Protein AF-A0A2V5UVE2-F1 (afdb_monomer_lite)

Sequence (147 aa):
MFATNISESGVLSENDFKKVETIKPLFQNLMADLVQTSKRSDISSGDADCIGSTIRELLQISEELSSYEYLITIEKEITDFGDNSPVKGVVKFAIEKSNTILAEERKRLTQLSERCSRFPLALGKTQQALQFIDTTTNLLNSIQVRL

pLDDT: mean 87.07, std 15.39, range [34.12, 98.06]

Structure (mmCIF, N/CA/C/O backbone):
data_AF-A0A2V5UVE2-F1
#
_entry.id   AF-A0A2V5UVE2-F1
#
loop_
_atom_site.group_PDB
_atom_site.id
_atom_site.type_symbol
_atom_site.label_atom_id
_atom_site.label_alt_id
_atom_site.label_comp_id
_atom_site.label_asym_id
_atom_site.label_entity_id
_atom_site.label_seq_id
_atom_site.pdbx_PDB_ins_code
_atom_site.Cartn_x
_atom_site.Cartn_y
_atom_site.Cartn_z
_atom_site.occupancy
_atom_site.B_iso_or_equiv
_atom_site.auth_seq_id
_atom_site.auth_comp_id
_atom_site.auth_asym_id
_atom_site.auth_atom_id
_atom_site.pdbx_PDB_model_num
ATOM 1 N N . MET A 1 1 ? -44.262 -1.397 26.752 1.00 34.12 1 MET A N 1
ATOM 2 C CA . MET A 1 1 ? -43.618 -2.368 25.845 1.00 34.12 1 MET A CA 1
ATOM 3 C C . MET A 1 1 ? -42.269 -1.767 25.489 1.00 34.12 1 MET A C 1
ATOM 5 O O . MET A 1 1 ? -42.239 -0.765 24.790 1.00 34.12 1 MET A O 1
ATOM 9 N N . PHE A 1 2 ? -41.192 -2.234 26.122 1.00 36.16 2 PHE A N 1
ATOM 10 C CA . PHE A 1 2 ? -39.851 -1.690 25.905 1.00 36.16 2 PHE A CA 1
ATOM 11 C C . PHE A 1 2 ? -39.325 -2.243 24.581 1.00 36.16 2 PHE A C 1
ATOM 13 O O . PHE A 1 2 ? -39.079 -3.441 24.479 1.00 36.16 2 PHE A O 1
ATOM 20 N N . ALA A 1 3 ? -39.212 -1.393 23.561 1.00 37.50 3 ALA A N 1
ATOM 21 C CA . ALA A 1 3 ? -38.438 -1.721 22.376 1.00 37.50 3 ALA A CA 1
ATOM 22 C C . ALA A 1 3 ? -36.964 -1.569 22.760 1.00 37.50 3 ALA A C 1
ATOM 24 O O . ALA A 1 3 ? -36.465 -0.459 22.940 1.00 37.50 3 ALA A O 1
ATOM 25 N N . THR A 1 4 ? -36.299 -2.697 22.975 1.00 38.62 4 THR A N 1
ATOM 26 C CA . THR A 1 4 ? -34.845 -2.783 23.047 1.00 38.62 4 THR A CA 1
ATOM 27 C C . THR A 1 4 ? -34.288 -2.307 21.711 1.00 38.62 4 THR A C 1
ATOM 29 O O . THR A 1 4 ? -34.278 -3.060 20.738 1.00 38.62 4 THR A O 1
ATOM 32 N N . ASN A 1 5 ? -33.854 -1.047 21.658 1.00 34.47 5 ASN A N 1
ATOM 33 C CA . ASN A 1 5 ? -32.863 -0.619 20.682 1.00 34.47 5 ASN A CA 1
ATOM 34 C C . ASN A 1 5 ? -31.620 -1.460 20.967 1.00 34.47 5 ASN A C 1
ATOM 36 O O . ASN A 1 5 ? -30.868 -1.162 21.891 1.00 34.47 5 ASN A O 1
ATOM 40 N N . ILE A 1 6 ? -31.461 -2.559 20.232 1.00 39.91 6 ILE A N 1
ATOM 41 C CA . ILE A 1 6 ? -30.189 -3.260 20.142 1.00 39.91 6 ILE A CA 1
ATOM 42 C C . ILE A 1 6 ? -29.283 -2.286 19.396 1.00 39.91 6 ILE A C 1
ATOM 44 O O . ILE A 1 6 ? -29.297 -2.196 18.173 1.00 39.91 6 ILE A O 1
ATOM 48 N N . SER A 1 7 ? -28.586 -1.451 20.155 1.00 39.78 7 SER A N 1
ATOM 49 C CA . SER A 1 7 ? -27.420 -0.740 19.673 1.00 39.78 7 SER A CA 1
ATOM 50 C C . SER A 1 7 ? -26.354 -1.799 19.423 1.00 39.78 7 SER A C 1
ATOM 52 O O . SER A 1 7 ? -25.648 -2.187 20.352 1.00 39.78 7 SER A O 1
ATOM 54 N N . GLU A 1 8 ? -26.269 -2.297 18.188 1.00 47.22 8 GLU A N 1
ATOM 55 C CA . GLU A 1 8 ? -25.049 -2.920 17.664 1.00 47.22 8 GLU A CA 1
ATOM 56 C C . GLU A 1 8 ? -23.961 -1.836 17.648 1.00 47.22 8 GLU A C 1
ATOM 58 O O . GLU A 1 8 ? -23.693 -1.190 16.637 1.00 47.22 8 GLU A O 1
ATOM 63 N N . SER A 1 9 ? -23.406 -1.548 18.825 1.00 56.69 9 SER A N 1
ATOM 64 C CA . SER A 1 9 ? -22.304 -0.608 19.013 1.00 56.69 9 SER A CA 1
ATOM 65 C C . SER A 1 9 ? -21.008 -1.365 18.760 1.00 56.69 9 SER A C 1
ATOM 67 O O . SER A 1 9 ? -20.274 -1.717 19.682 1.00 56.69 9 SER A O 1
ATOM 69 N N . GLY A 1 10 ? -20.779 -1.705 17.493 1.00 63.25 10 GLY A N 1
ATOM 70 C CA . GLY A 1 10 ? -19.475 -2.183 17.067 1.00 63.25 10 GLY A CA 1
ATOM 71 C C . GLY A 1 10 ? -18.425 -1.072 17.195 1.00 63.25 10 GLY A C 1
ATOM 72 O O . GLY A 1 10 ? -18.719 0.106 16.983 1.00 63.25 10 GLY A O 1
ATOM 73 N N . VAL A 1 11 ? -17.192 -1.441 17.533 1.00 76.00 11 VAL A N 1
ATOM 74 C CA . VAL A 1 11 ? -15.988 -0.603 17.507 1.00 76.00 11 VAL A CA 1
ATOM 75 C C . VAL A 1 11 ? -15.819 0.053 16.135 1.00 76.00 11 VAL A C 1
ATOM 77 O O . VAL A 1 11 ? -15.464 1.231 16.054 1.00 76.00 11 VAL A O 1
ATOM 80 N N . LEU A 1 12 ? -16.078 -0.691 15.060 1.00 81.25 12 LEU A N 1
ATOM 81 C CA . LEU A 1 12 ? -16.066 -0.210 13.686 1.00 81.25 12 LEU A CA 1
ATOM 82 C C . LEU A 1 12 ? -17.477 -0.154 13.100 1.00 81.25 12 LEU A C 1
ATOM 84 O O . LEU A 1 12 ? -18.285 -1.068 13.248 1.00 81.25 12 LEU A O 1
ATOM 88 N N . SER A 1 13 ? -17.761 0.913 12.349 1.00 84.31 13 SER A N 1
ATOM 89 C CA . SER A 1 13 ? -18.999 0.985 11.568 1.00 84.31 13 SER A CA 1
ATOM 90 C C . SER A 1 13 ? -18.929 0.082 10.331 1.00 84.31 13 SER A C 1
ATOM 92 O O . SER A 1 13 ? -17.851 -0.201 9.808 1.00 84.31 13 SER A O 1
ATOM 94 N N . GLU A 1 14 ? -20.079 -0.291 9.760 1.00 84.81 14 GLU A N 1
ATOM 95 C CA . GLU A 1 14 ? -20.133 -1.032 8.485 1.00 84.81 14 GLU A CA 1
ATOM 96 C C . GLU A 1 14 ? -19.348 -0.322 7.362 1.00 84.81 14 GLU A C 1
ATOM 98 O O . GLU A 1 14 ? -18.704 -0.952 6.522 1.00 84.81 14 GLU A O 1
ATOM 103 N N . ASN A 1 15 ? -19.353 1.014 7.368 1.00 86.94 15 ASN A N 1
ATOM 104 C CA . ASN A 1 15 ? -18.584 1.823 6.428 1.00 86.94 15 ASN A CA 1
ATOM 105 C C . ASN A 1 15 ? -17.063 1.696 6.637 1.00 86.94 15 ASN A C 1
ATOM 107 O O . ASN A 1 15 ? -16.306 1.779 5.673 1.00 86.94 15 ASN A O 1
ATOM 111 N N . ASP A 1 16 ? -16.605 1.486 7.871 1.00 87.75 16 ASP A N 1
ATOM 112 C CA . ASP A 1 16 ? -15.182 1.292 8.178 1.00 87.75 16 ASP A CA 1
ATOM 113 C C . ASP A 1 16 ? -14.687 -0.046 7.682 1.00 87.75 16 ASP A C 1
ATOM 115 O O . ASP A 1 16 ? -13.643 -0.113 7.036 1.00 87.75 16 ASP A O 1
ATOM 119 N N . PHE A 1 17 ? -15.492 -1.085 7.872 1.00 86.19 17 PHE A N 1
ATOM 120 C CA . PHE A 1 17 ? -15.208 -2.377 7.280 1.00 86.19 17 PHE A CA 1
ATOM 121 C C . PHE A 1 17 ? -15.144 -2.306 5.758 1.00 86.19 17 PHE A C 1
ATOM 123 O O . PHE A 1 17 ? -14.168 -2.774 5.184 1.00 86.19 17 PHE A O 1
ATOM 130 N N . LYS A 1 18 ? -16.110 -1.647 5.104 1.00 88.12 18 LYS A N 1
ATOM 131 C CA . LYS A 1 18 ? -16.089 -1.470 3.642 1.00 88.12 18 LYS A CA 1
ATOM 132 C C . LYS A 1 18 ? -14.812 -0.773 3.173 1.00 88.12 18 LYS A C 1
ATOM 134 O O . LYS A 1 18 ? -14.214 -1.193 2.188 1.00 88.12 18 LYS A O 1
ATOM 139 N N . LYS A 1 19 ? -14.365 0.269 3.883 1.00 88.75 19 LYS A N 1
ATOM 140 C CA . LYS A 1 19 ? -13.096 0.953 3.589 1.00 88.75 19 LYS A CA 1
ATOM 141 C C . LYS A 1 19 ? -11.902 0.003 3.678 1.00 88.75 19 LYS A C 1
ATOM 143 O O . LYS A 1 19 ? -11.104 -0.024 2.746 1.00 88.75 19 LYS A O 1
ATOM 148 N N . VAL A 1 20 ? -11.790 -0.774 4.756 1.00 88.81 20 VAL A N 1
ATOM 149 C CA . VAL A 1 20 ? -10.684 -1.731 4.948 1.00 88.81 20 VAL A CA 1
ATOM 150 C C . VAL A 1 20 ? -10.715 -2.817 3.872 1.00 88.81 20 VAL A C 1
ATOM 152 O O . VAL A 1 20 ? -9.701 -3.067 3.229 1.00 88.81 20 VAL A O 1
ATOM 155 N N . GLU A 1 21 ? -11.893 -3.365 3.574 1.00 89.38 21 GLU A N 1
ATOM 156 C CA . GLU A 1 21 ? -12.091 -4.390 2.540 1.00 89.38 21 GLU A CA 1
ATOM 157 C C . GLU A 1 21 ? -11.710 -3.916 1.131 1.00 89.38 21 GLU A C 1
ATOM 159 O O . GLU A 1 21 ? -11.365 -4.737 0.281 1.00 89.38 21 GLU A O 1
ATOM 164 N N . THR A 1 22 ? -11.725 -2.604 0.860 1.00 90.06 22 THR A N 1
ATOM 165 C CA . THR A 1 22 ? -11.264 -2.072 -0.435 1.00 90.06 22 THR A CA 1
ATOM 166 C C . THR A 1 22 ? -9.744 -2.080 -0.605 1.00 90.06 22 THR A C 1
ATOM 168 O O . THR A 1 22 ? -9.269 -2.060 -1.742 1.00 90.06 22 THR A O 1
ATOM 171 N N . ILE A 1 23 ? -8.965 -2.149 0.482 1.00 91.69 23 ILE A N 1
ATOM 172 C CA . ILE A 1 23 ? -7.497 -2.052 0.434 1.00 91.69 23 ILE A CA 1
ATOM 173 C C . ILE A 1 23 ? -6.905 -3.231 -0.343 1.00 91.69 23 ILE A C 1
ATOM 175 O O . ILE A 1 23 ? -6.077 -3.041 -1.237 1.00 91.69 23 ILE A O 1
ATOM 179 N N . LYS A 1 24 ? -7.355 -4.453 -0.049 1.00 91.19 24 LYS A N 1
ATOM 180 C CA . LYS A 1 24 ? -6.826 -5.674 -0.662 1.00 91.19 24 LYS A CA 1
ATOM 181 C C . LYS A 1 24 ? -7.033 -5.728 -2.187 1.00 91.19 24 LYS A C 1
ATOM 183 O O . LYS A 1 24 ? -6.044 -5.944 -2.891 1.00 91.19 24 LYS A O 1
ATOM 188 N N . PRO A 1 25 ? -8.236 -5.475 -2.742 1.00 93.50 25 PRO A N 1
ATOM 189 C CA . PRO A 1 25 ? -8.424 -5.341 -4.187 1.00 93.50 25 PRO A CA 1
ATOM 190 C C . PRO A 1 25 ? -7.544 -4.257 -4.824 1.00 93.50 25 PRO A C 1
ATOM 192 O O . PRO A 1 25 ? -6.991 -4.475 -5.902 1.00 93.50 25 PRO A O 1
ATOM 195 N N . LEU A 1 26 ? -7.377 -3.098 -4.172 1.00 93.06 26 LEU A N 1
ATOM 196 C CA . LEU A 1 26 ? -6.512 -2.023 -4.677 1.00 93.06 26 LEU A CA 1
ATOM 197 C C . LEU A 1 26 ? -5.049 -2.474 -4.769 1.00 93.06 26 LEU A C 1
ATOM 199 O O . LEU A 1 26 ? -4.405 -2.253 -5.796 1.00 93.06 26 LEU A O 1
ATOM 203 N N . PHE A 1 27 ? -4.551 -3.158 -3.737 1.00 94.69 27 PHE A N 1
ATOM 204 C CA . PHE A 1 27 ? -3.204 -3.721 -3.728 1.00 94.69 27 PHE A CA 1
ATOM 205 C C . PHE A 1 27 ? -3.019 -4.773 -4.827 1.00 94.69 27 PHE A C 1
ATOM 207 O O . PHE A 1 27 ? -2.044 -4.729 -5.574 1.00 94.69 27 PHE A O 1
ATOM 214 N N . GLN A 1 28 ? -3.973 -5.695 -4.975 1.00 95.00 28 GLN A N 1
ATOM 215 C CA . GLN A 1 28 ? -3.924 -6.739 -6.001 1.00 95.00 28 GLN A CA 1
ATOM 216 C C . GLN A 1 28 ? -3.888 -6.154 -7.416 1.00 95.00 28 GLN A C 1
ATOM 218 O O . GLN A 1 28 ? -3.085 -6.597 -8.237 1.00 95.00 28 GLN A O 1
ATOM 223 N N . ASN A 1 29 ? -4.708 -5.136 -7.687 1.00 96.56 29 ASN A N 1
ATOM 224 C CA . ASN A 1 29 ? -4.728 -4.451 -8.978 1.00 96.56 29 ASN A CA 1
ATOM 225 C C . ASN A 1 29 ? -3.398 -3.744 -9.268 1.00 96.56 29 ASN A C 1
ATOM 227 O O . ASN A 1 29 ? -2.869 -3.879 -10.371 1.00 96.56 29 ASN A O 1
ATOM 231 N N . LEU A 1 30 ? -2.828 -3.047 -8.277 1.00 97.31 30 LEU A N 1
ATOM 232 C CA . LEU A 1 30 ? -1.507 -2.428 -8.394 1.00 97.31 30 LEU A CA 1
ATOM 233 C C . LEU A 1 30 ? -0.428 -3.478 -8.692 1.00 97.31 30 LEU A C 1
ATOM 235 O O . LEU A 1 30 ? 0.335 -3.331 -9.642 1.00 97.31 30 LEU A O 1
ATOM 239 N N . MET A 1 31 ? -0.375 -4.560 -7.913 1.00 97.75 31 MET A N 1
ATOM 240 C CA . MET A 1 31 ? 0.624 -5.615 -8.092 1.00 97.75 31 MET A CA 1
ATOM 241 C C . MET A 1 31 ? 0.503 -6.302 -9.454 1.00 97.75 31 MET A C 1
ATOM 243 O O . MET A 1 31 ? 1.520 -6.557 -10.100 1.00 97.75 31 MET A O 1
ATOM 247 N N . ALA A 1 32 ? -0.721 -6.568 -9.916 1.00 97.75 32 ALA A N 1
ATOM 248 C CA . ALA A 1 32 ? -0.965 -7.144 -11.234 1.00 97.75 32 ALA A CA 1
ATOM 249 C C . ALA A 1 32 ? -0.447 -6.231 -12.353 1.00 97.75 32 ALA A C 1
ATOM 251 O O . ALA A 1 32 ? 0.278 -6.692 -13.235 1.00 97.75 32 ALA A O 1
ATOM 252 N N . ASP A 1 33 ? -0.754 -4.936 -12.285 1.00 97.94 33 ASP A N 1
ATOM 253 C CA . ASP A 1 33 ? -0.303 -3.941 -13.256 1.00 97.94 33 ASP A CA 1
ATOM 254 C C . ASP A 1 33 ? 1.229 -3.760 -13.247 1.00 97.94 33 ASP A C 1
ATOM 256 O O . ASP A 1 33 ? 1.855 -3.732 -14.312 1.00 97.94 33 ASP A O 1
ATOM 260 N N . LEU A 1 34 ? 1.866 -3.731 -12.072 1.00 97.94 34 LEU A N 1
ATOM 261 C CA . LEU A 1 34 ? 3.327 -3.678 -11.948 1.00 97.94 34 LEU A CA 1
ATOM 262 C C . LEU A 1 34 ? 3.994 -4.912 -12.568 1.00 97.94 34 LEU A C 1
ATOM 264 O O . LEU A 1 34 ? 4.924 -4.781 -13.366 1.00 97.94 34 LEU A O 1
ATOM 268 N N . VAL A 1 35 ? 3.506 -6.112 -12.237 1.00 97.69 35 VAL A N 1
ATOM 269 C CA . VAL A 1 35 ? 4.031 -7.384 -12.760 1.00 97.69 35 VAL A CA 1
ATOM 270 C C . VAL A 1 35 ? 3.801 -7.506 -14.263 1.00 97.69 35 VAL A C 1
ATOM 272 O O . VAL A 1 35 ? 4.665 -8.005 -14.983 1.00 97.69 35 VAL A O 1
ATOM 275 N N . GLN A 1 36 ? 2.646 -7.071 -14.761 1.00 97.69 36 GLN A N 1
ATOM 276 C CA . GLN A 1 36 ? 2.375 -7.057 -16.193 1.00 97.69 36 GLN A CA 1
ATOM 277 C C . GLN A 1 36 ? 3.313 -6.083 -16.908 1.00 97.69 36 GLN A C 1
ATOM 279 O O . GLN A 1 36 ? 3.864 -6.419 -17.955 1.00 97.69 36 GLN A O 1
ATOM 284 N N . THR A 1 37 ? 3.533 -4.902 -16.330 1.00 97.00 37 THR A N 1
ATOM 285 C CA . THR A 1 37 ? 4.405 -3.883 -16.915 1.00 97.00 37 THR A CA 1
ATOM 286 C C . THR A 1 37 ? 5.861 -4.341 -16.944 1.00 97.00 37 THR A C 1
ATOM 288 O O . THR A 1 37 ? 6.506 -4.171 -17.971 1.00 97.00 37 THR A O 1
ATOM 291 N N . SER A 1 38 ? 6.376 -4.976 -15.886 1.00 96.12 38 SER A N 1
ATOM 292 C CA . SER A 1 38 ? 7.771 -5.448 -15.848 1.00 96.12 38 SER A CA 1
ATOM 293 C C . SER A 1 38 ? 8.079 -6.564 -16.851 1.00 96.12 38 SER A C 1
ATOM 295 O O . SER A 1 38 ? 9.232 -6.747 -17.229 1.00 96.12 38 SER A O 1
ATOM 297 N N . LYS A 1 39 ? 7.057 -7.300 -17.301 1.00 95.38 39 LYS A N 1
ATOM 298 C CA . LYS A 1 39 ? 7.178 -8.388 -18.287 1.00 95.38 39 LYS A CA 1
ATOM 299 C C . LYS A 1 39 ? 7.078 -7.923 -19.738 1.00 95.38 39 LYS A C 1
ATOM 301 O O . LYS A 1 39 ? 7.200 -8.743 -20.648 1.00 95.38 39 LYS A O 1
ATOM 306 N N . ARG A 1 40 ? 6.806 -6.641 -19.974 1.00 96.69 40 ARG A N 1
ATOM 307 C CA . ARG A 1 40 ? 6.713 -6.084 -21.321 1.00 96.69 40 ARG A CA 1
ATOM 308 C C . ARG A 1 40 ? 8.064 -6.161 -22.029 1.00 96.69 40 ARG A C 1
ATOM 310 O O . ARG A 1 40 ? 9.088 -5.806 -21.463 1.00 96.69 40 ARG A O 1
ATOM 317 N N . SER A 1 41 ? 8.068 -6.591 -23.287 1.00 94.25 41 SER A N 1
ATOM 318 C CA . SER A 1 41 ? 9.294 -6.665 -24.093 1.00 94.25 41 SER A CA 1
ATOM 319 C C . SER A 1 41 ? 9.692 -5.327 -24.723 1.00 94.25 41 SER A C 1
ATOM 321 O O . SER A 1 41 ? 10.776 -5.221 -25.285 1.00 94.25 41 SER A O 1
ATOM 323 N N . ASP A 1 42 ? 8.811 -4.324 -24.680 1.00 95.69 42 ASP A N 1
ATOM 324 C CA . ASP A 1 42 ? 8.999 -3.008 -25.298 1.00 95.69 42 ASP A CA 1
ATOM 325 C C . ASP A 1 42 ? 9.505 -1.931 -24.323 1.00 95.69 42 ASP A C 1
ATOM 327 O O . ASP A 1 42 ? 9.586 -0.760 -24.691 1.00 95.69 42 ASP A O 1
ATOM 331 N N . ILE A 1 43 ? 9.852 -2.306 -23.087 1.00 96.12 43 ILE A N 1
ATOM 332 C CA . ILE A 1 43 ? 10.370 -1.381 -22.069 1.00 96.12 43 ILE A CA 1
ATOM 333 C C . ILE A 1 43 ? 11.889 -1.496 -21.941 1.00 96.12 43 ILE A C 1
ATOM 335 O O . ILE A 1 43 ? 12.484 -2.523 -22.270 1.00 96.12 43 ILE A O 1
ATOM 339 N N . SER A 1 44 ? 12.533 -0.438 -21.448 1.00 96.50 44 SER A N 1
ATOM 340 C CA . SER A 1 44 ? 13.974 -0.478 -21.199 1.00 96.50 44 SER A CA 1
ATOM 341 C C . SER A 1 44 ? 14.308 -1.435 -20.048 1.00 96.50 44 SER A C 1
ATOM 343 O O . SER A 1 44 ? 13.505 -1.630 -19.132 1.00 96.50 44 SER A O 1
ATOM 345 N N . SER A 1 45 ? 15.520 -1.996 -20.046 1.00 94.50 45 SER A N 1
ATOM 346 C CA . SER A 1 45 ? 15.991 -2.814 -18.919 1.00 94.50 45 SER A CA 1
ATOM 347 C C . SER A 1 45 ? 16.000 -2.027 -17.605 1.00 94.50 45 SER A C 1
ATOM 349 O O . SER A 1 45 ? 15.634 -2.561 -16.566 1.00 94.50 45 SER A O 1
ATOM 351 N N . GLY A 1 46 ? 16.332 -0.733 -17.656 1.00 95.81 46 GLY A N 1
ATOM 352 C CA . GLY A 1 46 ? 16.294 0.141 -16.486 1.00 95.81 46 GLY A CA 1
ATOM 353 C C . GLY A 1 46 ? 14.883 0.366 -15.937 1.00 95.81 46 GLY A C 1
ATOM 354 O O . GLY A 1 46 ? 14.703 0.369 -14.720 1.00 95.81 46 GLY A O 1
ATOM 355 N N . ASP A 1 47 ? 13.875 0.487 -16.810 1.00 97.06 47 ASP A N 1
ATOM 356 C CA . ASP A 1 47 ? 12.473 0.516 -16.380 1.00 97.06 47 ASP A CA 1
ATOM 357 C C . ASP A 1 47 ? 12.083 -0.810 -15.717 1.00 97.06 47 ASP A C 1
ATOM 359 O O . ASP A 1 47 ? 11.501 -0.809 -14.632 1.00 97.06 47 AS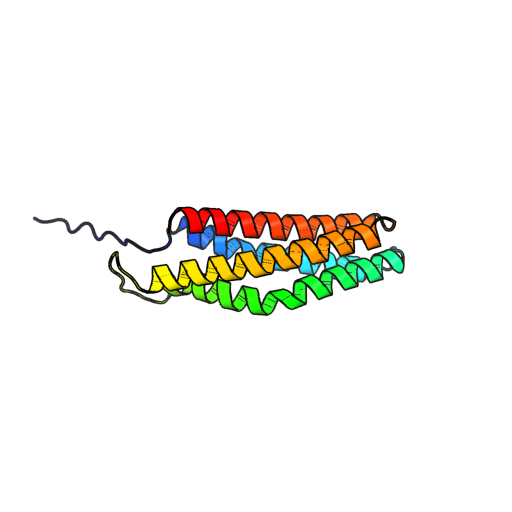P A O 1
ATOM 363 N N . ALA A 1 48 ? 12.444 -1.940 -16.331 1.00 97.00 48 ALA A N 1
ATOM 364 C CA . ALA A 1 48 ? 12.140 -3.266 -15.800 1.00 97.00 48 ALA A CA 1
ATOM 365 C C . ALA A 1 48 ? 12.760 -3.488 -14.407 1.00 97.00 48 ALA A C 1
ATOM 367 O O . ALA A 1 48 ? 12.064 -3.930 -13.490 1.00 97.00 48 ALA A O 1
ATOM 368 N N . ASP A 1 49 ? 14.026 -3.110 -14.215 1.00 96.69 49 ASP A N 1
ATOM 369 C CA . ASP A 1 49 ? 14.747 -3.245 -12.943 1.00 96.69 49 ASP A CA 1
ATOM 370 C C . ASP A 1 49 ? 14.144 -2.368 -11.833 1.00 96.69 49 ASP A C 1
ATOM 372 O O . ASP A 1 49 ? 13.992 -2.793 -10.678 1.00 96.69 49 ASP A O 1
ATOM 376 N N . CYS A 1 50 ? 13.767 -1.134 -12.171 1.00 97.44 50 CYS A N 1
ATOM 377 C CA . CYS A 1 50 ? 13.135 -0.206 -11.237 1.00 97.44 50 CYS A CA 1
ATOM 378 C C . CYS A 1 50 ? 11.718 -0.648 -10.841 1.00 97.44 50 CYS A C 1
ATOM 380 O O . CYS A 1 50 ? 11.364 -0.614 -9.657 1.00 97.44 50 CYS A O 1
ATOM 382 N N . ILE A 1 51 ? 10.920 -1.132 -11.797 1.00 98.06 51 ILE A N 1
ATOM 383 C CA . ILE A 1 51 ? 9.598 -1.708 -11.515 1.00 98.06 51 ILE A CA 1
ATOM 384 C C . ILE A 1 51 ? 9.752 -2.979 -10.672 1.00 98.06 51 ILE A C 1
ATOM 386 O O . ILE A 1 51 ? 9.052 -3.139 -9.676 1.00 98.06 51 ILE A O 1
ATOM 390 N N . GLY A 1 52 ? 10.713 -3.847 -10.998 1.00 97.69 52 GLY A N 1
ATOM 391 C CA . GLY A 1 52 ? 11.031 -5.038 -10.207 1.00 97.69 52 GLY A CA 1
ATOM 392 C C . GLY A 1 52 ? 11.449 -4.708 -8.772 1.00 97.69 52 GLY A C 1
ATOM 393 O O . GLY A 1 52 ? 11.108 -5.428 -7.836 1.00 97.69 52 GLY A O 1
ATOM 394 N N . SER A 1 53 ? 12.145 -3.592 -8.566 1.00 97.44 53 SER A N 1
ATOM 395 C CA . SER A 1 53 ? 12.458 -3.091 -7.224 1.00 97.44 53 SER A CA 1
ATOM 396 C C . SER A 1 53 ? 11.207 -2.591 -6.502 1.00 97.44 53 SER A C 1
ATOM 398 O O . SER A 1 53 ? 10.999 -2.975 -5.361 1.00 97.44 53 SER A O 1
ATOM 400 N N . THR A 1 54 ? 10.320 -1.859 -7.184 1.00 97.31 54 THR A N 1
ATOM 401 C CA . THR A 1 54 ? 9.036 -1.407 -6.610 1.00 97.31 54 THR A CA 1
ATOM 402 C C . THR A 1 54 ? 8.180 -2.597 -6.159 1.00 97.31 54 THR A C 1
ATOM 404 O O . THR A 1 54 ? 7.653 -2.597 -5.053 1.00 97.31 54 THR A O 1
ATOM 407 N N . ILE A 1 55 ? 8.095 -3.647 -6.984 1.00 97.94 55 ILE A N 1
ATOM 408 C CA . ILE A 1 55 ? 7.394 -4.901 -6.661 1.00 97.94 55 ILE A CA 1
ATOM 409 C C . ILE A 1 55 ? 7.963 -5.539 -5.389 1.00 97.94 55 ILE A C 1
ATOM 411 O O . ILE A 1 55 ? 7.201 -5.989 -4.539 1.00 97.94 55 ILE A O 1
ATOM 415 N N . ARG A 1 56 ? 9.293 -5.602 -5.255 1.00 96.62 56 ARG A N 1
ATOM 416 C CA . ARG A 1 56 ? 9.944 -6.226 -4.094 1.00 96.62 56 ARG A CA 1
ATOM 417 C C . ARG A 1 56 ? 9.667 -5.474 -2.798 1.00 96.62 56 ARG A C 1
ATOM 419 O O . ARG A 1 56 ? 9.354 -6.128 -1.812 1.00 96.62 56 ARG A O 1
ATOM 426 N N . GLU A 1 57 ? 9.762 -4.149 -2.813 1.00 95.06 57 GLU A N 1
ATOM 427 C CA . GLU A 1 57 ? 9.488 -3.308 -1.637 1.00 95.06 57 GLU A CA 1
ATOM 428 C C . GLU A 1 57 ? 8.023 -3.494 -1.175 1.00 95.06 57 GLU A C 1
ATOM 430 O O . GLU A 1 57 ? 7.764 -3.866 -0.031 1.00 95.06 57 GLU A O 1
ATOM 435 N N . LEU A 1 58 ? 7.061 -3.455 -2.108 1.00 95.12 58 LEU A N 1
ATOM 436 C CA . LEU A 1 58 ? 5.645 -3.703 -1.801 1.00 95.12 58 LEU A CA 1
ATOM 437 C C . LEU A 1 58 ? 5.362 -5.117 -1.269 1.00 95.12 58 LEU A C 1
ATOM 439 O O . LEU A 1 58 ? 4.514 -5.295 -0.395 1.00 95.12 58 LEU A O 1
ATOM 443 N N . LEU A 1 59 ? 6.050 -6.138 -1.788 1.00 94.69 59 LEU A N 1
ATOM 444 C CA . LEU A 1 59 ? 5.897 -7.507 -1.295 1.00 94.69 59 LEU A CA 1
ATOM 445 C C . LEU A 1 59 ? 6.426 -7.666 0.132 1.00 94.69 59 LEU A C 1
ATOM 447 O O . LEU A 1 59 ? 5.801 -8.388 0.908 1.00 94.69 59 LEU A O 1
ATOM 451 N N . GLN A 1 60 ? 7.522 -6.985 0.490 1.00 91.38 60 GLN A N 1
ATOM 452 C CA . GLN A 1 60 ? 8.128 -7.081 1.824 1.00 91.38 60 GLN A CA 1
ATOM 453 C C . GLN A 1 60 ? 7.161 -6.684 2.940 1.00 91.38 60 GLN A C 1
ATOM 455 O O . GLN A 1 60 ? 7.176 -7.304 3.997 1.00 91.38 60 GLN A O 1
ATOM 460 N N . ILE A 1 61 ? 6.295 -5.699 2.698 1.00 89.12 61 ILE A N 1
ATOM 461 C CA . ILE A 1 61 ? 5.332 -5.227 3.702 1.00 89.12 61 ILE A CA 1
ATOM 462 C C . ILE A 1 61 ? 3.976 -5.948 3.652 1.00 89.12 61 ILE A C 1
ATOM 464 O O . ILE A 1 61 ? 3.155 -5.789 4.552 1.00 89.12 61 ILE A O 1
ATOM 468 N N . SER A 1 62 ? 3.708 -6.727 2.600 1.00 89.69 62 SER A N 1
ATOM 469 C CA . SER A 1 62 ? 2.366 -7.264 2.330 1.00 89.69 62 SER A CA 1
ATOM 470 C C . SER A 1 62 ? 1.886 -8.288 3.366 1.00 89.69 62 SER A C 1
ATOM 472 O O . SER A 1 62 ? 0.712 -8.280 3.742 1.00 89.69 62 SER A O 1
ATOM 474 N N . GLU A 1 63 ? 2.782 -9.141 3.863 1.00 86.75 63 GLU A N 1
ATOM 475 C CA . GLU A 1 63 ? 2.468 -10.147 4.885 1.00 86.75 63 GLU A CA 1
ATOM 476 C C . GLU A 1 63 ? 2.169 -9.492 6.240 1.00 86.75 63 GLU A C 1
ATOM 478 O O . GLU A 1 63 ? 1.190 -9.830 6.913 1.00 86.75 63 GLU A O 1
ATOM 483 N N . GLU A 1 64 ? 2.974 -8.494 6.606 1.00 87.19 64 GLU A N 1
ATOM 484 C CA . GLU A 1 64 ? 2.809 -7.763 7.858 1.00 87.19 64 GLU A CA 1
ATOM 485 C C . GLU A 1 64 ? 1.498 -6.961 7.858 1.00 87.19 64 GLU A C 1
ATOM 487 O O . GLU A 1 64 ? 0.717 -7.040 8.807 1.00 87.19 64 GLU A O 1
ATOM 492 N N . LEU A 1 65 ? 1.175 -6.283 6.751 1.00 90.12 65 LEU A N 1
ATOM 493 C CA . LEU A 1 65 ? -0.104 -5.585 6.603 1.00 90.12 65 LEU A CA 1
ATOM 494 C C . LEU A 1 65 ? -1.308 -6.533 6.589 1.00 90.12 65 LEU A C 1
ATOM 496 O O . LEU A 1 65 ? -2.338 -6.194 7.168 1.00 90.12 65 LEU A O 1
ATOM 500 N N . SER A 1 66 ? -1.186 -7.723 5.994 1.00 89.25 66 SER A N 1
ATOM 501 C CA . SER A 1 66 ? -2.266 -8.726 6.008 1.00 89.25 66 SER A CA 1
ATOM 502 C C . SER A 1 66 ? -2.583 -9.193 7.434 1.00 89.25 66 SER A C 1
ATOM 504 O O . SER A 1 66 ? -3.743 -9.408 7.786 1.00 89.25 66 SER A O 1
ATOM 506 N N . SER A 1 67 ? -1.560 -9.296 8.287 1.00 87.12 67 SER A N 1
ATOM 507 C CA . SER A 1 67 ? -1.735 -9.647 9.701 1.00 87.12 67 SER A CA 1
ATOM 508 C C . SER A 1 67 ? -2.506 -8.563 10.463 1.00 87.12 67 SER A C 1
ATOM 510 O O . SER A 1 67 ? -3.360 -8.874 11.293 1.00 87.12 67 SER A O 1
ATOM 512 N N . TYR A 1 68 ? -2.258 -7.286 10.161 1.00 87.81 68 TYR A N 1
ATOM 513 C CA . TYR A 1 68 ? -2.998 -6.182 10.773 1.00 87.81 68 TYR A CA 1
ATOM 514 C C . TYR A 1 68 ? -4.396 -5.980 10.183 1.00 87.81 68 TYR A C 1
ATOM 516 O O . TYR A 1 68 ? -5.305 -5.640 10.934 1.00 87.81 68 TYR A O 1
ATOM 524 N N . GLU A 1 69 ? -4.609 -6.249 8.893 1.00 88.06 69 GLU A N 1
ATOM 525 C CA . GLU A 1 69 ? -5.947 -6.287 8.282 1.00 88.06 69 GLU A CA 1
ATOM 526 C C . GLU A 1 69 ? -6.856 -7.279 9.023 1.00 88.06 69 GLU A C 1
ATOM 528 O O . GLU A 1 69 ? -7.986 -6.941 9.382 1.00 88.06 69 GLU A O 1
ATOM 533 N N . TYR A 1 70 ? -6.342 -8.474 9.329 1.00 85.94 70 TYR A N 1
ATOM 534 C CA . TYR A 1 70 ? -7.064 -9.460 10.132 1.00 85.94 70 TYR A CA 1
ATOM 535 C C . TYR A 1 70 ? -7.423 -8.911 11.521 1.00 85.94 70 TYR A C 1
ATOM 537 O O . TYR A 1 70 ? -8.576 -8.968 11.934 1.00 85.94 70 TYR A O 1
ATOM 545 N N . LEU A 1 71 ? -6.471 -8.290 12.225 1.00 85.62 71 LEU A N 1
ATOM 546 C CA . LEU A 1 71 ? -6.732 -7.702 13.547 1.00 85.62 71 LEU A CA 1
ATOM 547 C C . LEU A 1 71 ? -7.717 -6.524 13.512 1.00 85.62 71 LEU A C 1
ATOM 549 O O . LEU A 1 71 ? -8.438 -6.308 14.482 1.00 85.62 71 LEU A O 1
ATOM 553 N N . ILE A 1 72 ? -7.766 -5.767 12.415 1.00 85.25 72 ILE A N 1
ATOM 554 C CA . ILE A 1 72 ? -8.750 -4.695 12.212 1.00 85.25 72 ILE A CA 1
ATOM 555 C C . ILE A 1 72 ? -10.146 -5.284 11.974 1.00 85.25 72 ILE A C 1
ATOM 557 O O . ILE A 1 72 ? -11.139 -4.713 12.414 1.00 85.25 72 ILE A O 1
ATOM 561 N N . THR A 1 73 ? -10.232 -6.425 11.291 1.00 84.75 73 THR A N 1
ATOM 562 C CA . THR A 1 73 ? -11.503 -7.044 10.886 1.00 84.75 73 THR A CA 1
ATOM 563 C C . THR A 1 73 ? -12.025 -8.103 11.858 1.00 84.75 73 THR A C 1
ATOM 565 O O . THR A 1 73 ? -13.176 -8.513 11.723 1.00 84.75 73 THR A O 1
ATOM 568 N N . ILE A 1 74 ? -11.239 -8.469 12.879 1.00 81.44 74 ILE A N 1
ATOM 569 C CA . ILE A 1 74 ? -11.555 -9.506 13.876 1.00 81.44 74 ILE A CA 1
ATOM 570 C C . ILE A 1 74 ? -12.887 -9.282 14.598 1.00 81.44 74 ILE A C 1
ATOM 572 O O . ILE A 1 74 ? -13.538 -10.232 15.017 1.00 81.44 74 ILE A O 1
ATOM 576 N N . GLU A 1 75 ? -13.328 -8.029 14.720 1.00 74.44 75 GLU A N 1
ATOM 577 C CA . GLU A 1 75 ? -14.628 -7.701 15.297 1.00 74.44 75 GLU A CA 1
ATOM 578 C C . GLU A 1 75 ? -15.787 -8.393 14.563 1.00 74.44 75 GLU A C 1
ATOM 580 O O . GLU A 1 75 ? -16.723 -8.848 15.213 1.00 74.44 75 GLU A O 1
ATOM 585 N N . LYS A 1 76 ? -15.712 -8.552 13.232 1.00 74.56 76 LYS A N 1
ATOM 586 C CA . LYS A 1 76 ? -16.751 -9.261 12.463 1.00 74.56 76 LYS A CA 1
ATOM 587 C C . LYS A 1 76 ? -16.911 -10.722 12.875 1.00 74.56 76 LYS A C 1
ATOM 589 O O . LYS A 1 76 ? -17.956 -11.315 12.621 1.00 74.56 76 LYS A O 1
ATOM 594 N N . GLU A 1 77 ? -15.872 -11.307 13.458 1.00 69.12 77 GLU A N 1
ATOM 595 C CA . GLU A 1 77 ? -15.838 -12.711 13.858 1.00 69.12 77 GLU A CA 1
ATOM 596 C C . GLU A 1 77 ? -16.263 -12.908 15.319 1.00 69.12 77 GLU A C 1
ATOM 598 O O . GLU A 1 77 ? -16.479 -14.042 15.746 1.00 69.12 77 GLU A O 1
ATOM 603 N N . ILE A 1 78 ? -16.417 -11.823 16.090 1.00 67.56 78 ILE A N 1
ATOM 604 C CA . ILE A 1 78 ? -16.741 -11.887 17.514 1.00 67.56 78 ILE A CA 1
ATOM 605 C C . ILE A 1 78 ? -18.113 -11.259 17.771 1.00 67.56 78 ILE A C 1
ATOM 607 O O . ILE A 1 78 ? -18.296 -10.047 17.745 1.00 67.56 78 ILE A O 1
ATOM 611 N N . THR A 1 79 ? -19.089 -12.106 18.084 1.00 57.22 79 THR A N 1
ATOM 612 C CA . THR A 1 79 ? -20.489 -11.729 18.303 1.00 57.22 79 THR A CA 1
ATOM 613 C C . THR A 1 79 ? -20.792 -11.412 19.773 1.00 57.22 79 THR A C 1
ATOM 615 O O . THR A 1 79 ? -21.652 -12.069 20.343 1.00 57.22 79 THR A O 1
ATOM 618 N N . ASP A 1 80 ? -20.065 -10.498 20.426 1.00 56.16 80 ASP A N 1
ATOM 619 C CA . ASP A 1 80 ? -20.533 -9.841 21.668 1.00 56.16 80 ASP A CA 1
ATOM 620 C C . ASP A 1 80 ? -19.502 -8.831 22.188 1.00 56.16 80 ASP A C 1
ATOM 622 O O . ASP A 1 80 ? -18.489 -9.210 22.782 1.00 56.16 80 ASP A O 1
ATOM 626 N N . PHE A 1 81 ? -19.758 -7.535 22.022 1.00 60.72 81 PHE A N 1
ATOM 627 C CA . PHE A 1 81 ? -18.992 -6.508 22.718 1.00 60.72 81 PHE A CA 1
ATOM 628 C C . PHE A 1 81 ? -19.885 -5.352 23.158 1.00 60.72 81 PHE A C 1
ATOM 630 O O . PHE A 1 81 ? -20.602 -4.758 22.363 1.00 60.72 81 PHE A O 1
ATOM 637 N N . GLY A 1 82 ? -19.812 -5.022 24.450 1.00 55.56 82 GLY A N 1
ATOM 638 C CA . GLY A 1 82 ? -20.245 -3.721 24.959 1.00 55.56 82 GLY A CA 1
ATOM 639 C C . GLY A 1 82 ? -19.175 -2.644 24.731 1.00 55.56 82 GLY A C 1
ATOM 640 O O . GLY A 1 82 ? -18.022 -2.961 24.434 1.00 55.56 82 GLY A O 1
ATOM 641 N N . ASP A 1 83 ? -19.534 -1.376 24.954 1.00 56.00 83 ASP A N 1
ATOM 642 C CA . ASP A 1 83 ? -18.750 -0.165 24.622 1.00 56.00 83 ASP A CA 1
ATOM 643 C C . ASP A 1 83 ? -17.292 -0.102 25.159 1.00 56.00 83 ASP A C 1
ATOM 645 O O . ASP A 1 83 ? -16.500 0.717 24.694 1.00 56.00 83 ASP A O 1
ATOM 649 N N . ASN A 1 84 ? -16.894 -0.969 26.103 1.00 57.72 84 ASN A N 1
ATOM 650 C CA . ASN A 1 84 ? -15.537 -1.066 26.677 1.00 57.72 84 ASN A CA 1
ATOM 651 C C . ASN A 1 84 ? -14.790 -2.340 26.243 1.00 57.72 84 ASN A C 1
ATOM 653 O O . ASN A 1 84 ? -14.156 -3.036 27.039 1.00 57.72 84 ASN A O 1
ATOM 657 N N . SER A 1 85 ? -14.885 -2.663 24.960 1.00 65.38 85 SER A N 1
ATOM 658 C CA . SER A 1 85 ? -14.283 -3.859 24.389 1.00 65.38 85 SER A CA 1
ATOM 659 C C . SER A 1 85 ? -12.752 -3.773 24.271 1.00 65.38 85 SER A C 1
ATOM 661 O O . SER A 1 85 ? -12.238 -2.828 23.663 1.00 65.38 85 SER A O 1
ATOM 663 N N . PRO A 1 86 ? -11.998 -4.792 24.734 1.00 76.62 86 PRO A N 1
ATOM 664 C CA . PRO A 1 86 ? -10.581 -4.967 24.403 1.00 76.62 86 PRO A CA 1
ATOM 665 C C . PRO A 1 86 ? -10.283 -4.908 22.895 1.00 76.62 86 PRO A C 1
ATOM 667 O O . PRO A 1 86 ? -9.177 -4.528 22.508 1.00 76.62 86 PRO A O 1
ATOM 670 N N . VAL A 1 87 ? -11.267 -5.209 22.037 1.00 81.31 87 VAL A N 1
ATOM 671 C CA . VAL A 1 87 ? -11.133 -5.132 20.574 1.00 81.31 87 VAL A CA 1
ATOM 672 C C . VAL A 1 87 ? -10.874 -3.715 20.104 1.00 81.31 87 VAL A C 1
ATOM 674 O O . VAL A 1 87 ? -10.066 -3.529 19.202 1.00 81.31 87 VAL A O 1
ATOM 677 N N 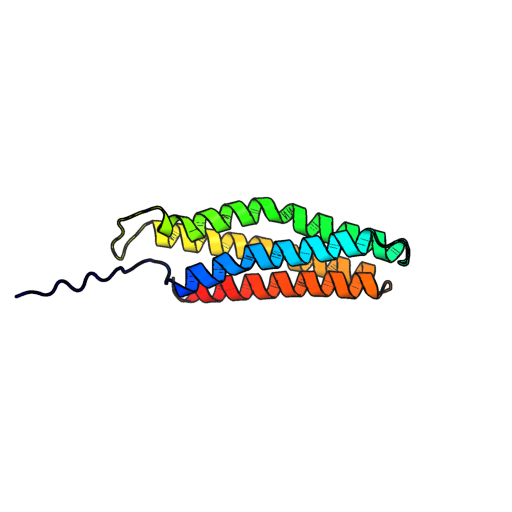. LYS A 1 88 ? -11.424 -2.698 20.772 1.00 83.75 88 LYS A N 1
ATOM 678 C CA . LYS A 1 88 ? -11.098 -1.302 20.461 1.00 83.75 88 LYS A CA 1
ATOM 679 C C . LYS A 1 88 ? -9.599 -1.021 20.576 1.00 83.75 88 LYS A C 1
ATOM 681 O O . LYS A 1 88 ? -9.020 -0.361 19.713 1.00 83.75 88 LYS A O 1
ATOM 686 N N . GLY A 1 89 ? -8.959 -1.564 21.613 1.00 86.56 89 GLY A N 1
ATOM 687 C CA . GLY A 1 89 ? -7.510 -1.480 21.798 1.00 86.56 89 GLY A CA 1
ATOM 688 C C . GLY A 1 89 ? -6.733 -2.247 20.727 1.00 86.56 89 GLY A C 1
ATOM 689 O O . GLY A 1 89 ? -5.745 -1.730 20.210 1.00 86.56 89 GLY A O 1
ATOM 690 N N . VAL A 1 90 ? -7.202 -3.442 20.353 1.00 88.88 90 VAL A N 1
ATOM 691 C CA . VAL A 1 90 ? -6.588 -4.274 19.302 1.00 88.88 90 VAL A CA 1
ATOM 692 C C . VAL A 1 90 ? -6.663 -3.596 17.932 1.00 88.88 90 VAL A C 1
ATOM 694 O O . VAL A 1 90 ? -5.644 -3.499 17.252 1.00 88.88 90 VAL A O 1
ATOM 697 N N . VAL A 1 91 ? -7.828 -3.066 17.551 1.00 89.06 91 VAL A N 1
ATOM 698 C CA . VAL A 1 91 ? -8.029 -2.358 16.278 1.00 89.06 91 VAL A CA 1
ATOM 699 C C . VAL A 1 91 ? -7.158 -1.103 16.228 1.00 89.06 91 VAL A C 1
ATOM 701 O O . VAL A 1 91 ? -6.451 -0.882 15.244 1.00 89.06 91 VAL A O 1
ATOM 704 N N . LYS A 1 92 ? -7.139 -0.303 17.305 1.00 90.50 92 LYS A N 1
ATOM 705 C CA . LYS A 1 92 ? -6.275 0.882 17.390 1.00 90.50 92 LYS A CA 1
ATOM 706 C C . LYS A 1 92 ? -4.797 0.515 17.238 1.00 90.50 92 LYS A C 1
ATOM 708 O O . LYS A 1 92 ? -4.099 1.134 16.439 1.00 90.50 92 LYS A O 1
ATOM 713 N N . PHE A 1 93 ? -4.340 -0.514 17.951 1.00 91.38 93 PHE A N 1
ATOM 714 C CA . PHE A 1 93 ? -2.972 -1.019 17.844 1.00 91.38 93 PHE A CA 1
ATOM 715 C C . PHE A 1 93 ? -2.635 -1.470 16.416 1.00 91.38 93 PHE A C 1
ATOM 717 O O . PHE A 1 93 ? -1.585 -1.107 15.886 1.00 91.38 93 PHE A O 1
ATOM 724 N N . ALA A 1 94 ? -3.527 -2.223 15.769 1.00 93.31 94 ALA A N 1
ATOM 725 C CA . ALA A 1 94 ? -3.321 -2.711 14.411 1.00 93.31 94 ALA A CA 1
ATOM 726 C C . ALA A 1 94 ? -3.230 -1.566 13.387 1.00 93.31 94 ALA A C 1
ATOM 728 O O . ALA A 1 94 ? -2.364 -1.595 12.508 1.00 93.31 94 ALA A O 1
ATOM 729 N N . ILE A 1 95 ? -4.055 -0.523 13.533 1.00 93.56 95 ILE A N 1
ATOM 730 C CA . ILE A 1 95 ? -3.979 0.685 12.700 1.00 93.56 95 ILE A CA 1
ATOM 731 C C . ILE A 1 95 ? -2.657 1.431 12.924 1.00 93.56 95 ILE A C 1
ATOM 733 O O . ILE A 1 95 ? -1.981 1.779 11.957 1.00 93.56 95 ILE A O 1
ATOM 737 N N . GLU A 1 96 ? -2.248 1.646 14.176 1.00 95.12 96 GLU A N 1
ATOM 738 C CA . GLU A 1 96 ? -0.994 2.343 14.504 1.00 95.12 96 GLU A CA 1
ATOM 739 C C . GLU A 1 96 ? 0.234 1.624 13.929 1.00 95.12 96 GLU A C 1
ATOM 741 O O . GLU A 1 96 ? 1.137 2.261 13.371 1.00 95.12 96 GLU A O 1
ATOM 746 N N . LYS A 1 97 ? 0.259 0.290 14.013 1.00 96.06 97 LYS A N 1
ATOM 747 C CA . LYS A 1 97 ? 1.330 -0.520 13.428 1.00 96.06 97 LYS A CA 1
ATOM 748 C C . LYS A 1 97 ? 1.314 -0.491 11.906 1.00 96.06 97 LYS A C 1
ATOM 750 O O . LYS A 1 97 ? 2.355 -0.216 11.312 1.00 96.06 97 LYS A O 1
ATOM 755 N N . SER A 1 98 ? 0.143 -0.643 11.291 1.00 95.38 98 SER A N 1
ATOM 756 C CA . SER A 1 98 ? -0.017 -0.519 9.837 1.00 95.38 98 SER A CA 1
ATOM 757 C C . SER A 1 98 ? 0.487 0.832 9.326 1.00 95.38 98 SER A C 1
ATOM 759 O O . SER A 1 98 ? 1.280 0.885 8.391 1.00 95.38 98 SER A O 1
ATOM 761 N N . ASN A 1 99 ? 0.103 1.931 9.980 1.00 96.31 99 ASN A N 1
ATOM 762 C CA . ASN A 1 99 ? 0.545 3.278 9.618 1.00 96.31 99 ASN A CA 1
ATOM 763 C C . ASN A 1 99 ? 2.060 3.470 9.774 1.00 96.31 99 ASN A C 1
ATOM 765 O O . ASN A 1 99 ? 2.673 4.165 8.966 1.00 96.31 99 ASN A O 1
ATOM 769 N N . THR A 1 100 ? 2.678 2.846 10.782 1.00 97.00 100 THR A N 1
ATOM 770 C CA . THR A 1 100 ? 4.139 2.884 10.961 1.00 97.00 100 THR A CA 1
ATOM 771 C C . THR A 1 100 ? 4.849 2.208 9.785 1.00 97.00 100 THR A C 1
ATOM 773 O O . THR A 1 100 ? 5.748 2.799 9.189 1.00 97.00 100 THR A O 1
ATOM 776 N N . ILE A 1 101 ? 4.395 1.016 9.394 1.00 95.62 101 ILE A N 1
ATOM 777 C CA . ILE A 1 101 ? 4.946 0.258 8.258 1.00 95.62 101 ILE A CA 1
ATOM 778 C C . ILE A 1 101 ? 4.763 1.026 6.952 1.00 95.62 101 ILE A C 1
ATOM 780 O O . ILE A 1 101 ? 5.711 1.186 6.184 1.00 95.62 101 ILE A O 1
ATOM 784 N N . LEU A 1 102 ? 3.558 1.553 6.718 1.00 96.31 102 LEU A N 1
ATOM 785 C CA . LEU A 1 102 ? 3.243 2.353 5.537 1.00 96.31 102 LEU A CA 1
ATOM 786 C C . LEU A 1 102 ? 4.119 3.610 5.455 1.00 96.31 102 LEU A C 1
ATOM 788 O O . LEU A 1 102 ? 4.590 3.950 4.372 1.00 96.31 102 LEU A O 1
ATOM 792 N N . ALA A 1 103 ? 4.392 4.280 6.577 1.00 97.31 103 ALA A N 1
ATOM 793 C CA . ALA A 1 103 ? 5.261 5.454 6.609 1.00 97.31 103 ALA A CA 1
ATOM 794 C C . ALA A 1 103 ? 6.719 5.118 6.250 1.00 97.31 103 ALA A C 1
ATOM 796 O O . ALA A 1 103 ? 7.361 5.854 5.491 1.00 97.31 103 ALA A O 1
ATOM 797 N N . GLU A 1 104 ? 7.247 4.005 6.762 1.00 96.25 104 GLU A N 1
ATOM 798 C CA . GLU A 1 104 ? 8.584 3.534 6.396 1.00 96.25 104 GLU A CA 1
ATOM 799 C C . GLU A 1 104 ? 8.666 3.138 4.922 1.00 96.25 104 GLU A C 1
ATOM 801 O O . GLU A 1 104 ? 9.607 3.524 4.223 1.00 96.25 104 GLU A O 1
ATOM 806 N N . GLU A 1 105 ? 7.656 2.426 4.429 1.00 96.31 105 GLU A N 1
ATOM 807 C CA . GLU A 1 105 ? 7.588 2.011 3.036 1.00 96.31 105 GLU A CA 1
ATOM 808 C C . GLU A 1 105 ? 7.500 3.209 2.094 1.00 96.31 105 GLU A C 1
ATOM 810 O O . GLU A 1 105 ? 8.224 3.295 1.101 1.00 96.31 105 GLU A O 1
ATOM 815 N N . ARG A 1 106 ? 6.688 4.208 2.448 1.00 97.50 106 ARG A N 1
ATOM 816 C CA . ARG A 1 106 ? 6.600 5.466 1.707 1.00 97.50 106 ARG A CA 1
ATOM 817 C C . ARG A 1 106 ? 7.971 6.115 1.537 1.00 97.50 106 ARG A C 1
ATOM 819 O O . ARG A 1 106 ? 8.291 6.623 0.459 1.00 97.50 106 ARG A O 1
ATOM 826 N N . LYS A 1 107 ? 8.796 6.107 2.590 1.00 97.12 107 LYS A N 1
ATOM 827 C CA . LYS A 1 107 ? 10.166 6.638 2.550 1.00 97.12 107 LYS A CA 1
ATOM 828 C C . LYS A 1 107 ? 11.049 5.817 1.605 1.00 97.12 107 LYS A C 1
ATOM 830 O O . LYS A 1 107 ? 11.749 6.413 0.785 1.00 97.12 107 LYS A O 1
ATOM 835 N N . ARG A 1 108 ? 10.994 4.482 1.677 1.00 95.94 108 ARG A N 1
ATOM 836 C CA . ARG A 1 108 ? 11.752 3.582 0.785 1.00 95.94 108 ARG A CA 1
ATOM 837 C C . ARG A 1 108 ? 11.364 3.773 -0.683 1.00 95.94 108 ARG A C 1
ATOM 839 O O . ARG A 1 108 ? 12.243 3.975 -1.525 1.00 95.94 108 ARG A O 1
ATOM 846 N N . LEU A 1 109 ? 10.068 3.837 -0.987 1.00 96.56 109 LEU A N 1
ATOM 847 C CA . LEU A 1 109 ? 9.574 4.092 -2.342 1.00 96.56 109 LEU A CA 1
ATOM 848 C C . LEU A 1 109 ? 9.899 5.501 -2.846 1.00 96.56 109 LEU A C 1
ATOM 850 O O . LEU A 1 109 ? 10.184 5.660 -4.029 1.00 96.56 109 LEU A O 1
ATOM 854 N N . THR A 1 110 ? 9.932 6.517 -1.979 1.00 97.12 110 THR A N 1
ATOM 855 C CA . THR A 1 110 ? 10.375 7.871 -2.367 1.00 97.12 110 THR A CA 1
ATOM 856 C C . THR A 1 110 ? 11.842 7.849 -2.810 1.00 97.12 110 THR A C 1
ATOM 858 O O . THR A 1 110 ? 12.172 8.333 -3.891 1.00 97.12 110 THR A O 1
ATOM 861 N N . GLN A 1 111 ? 12.718 7.192 -2.044 1.00 96.06 111 GLN A N 1
ATOM 862 C CA . GLN A 1 111 ? 14.130 7.023 -2.415 1.00 96.06 111 GLN A CA 1
ATOM 863 C C . GLN A 1 111 ? 14.299 6.180 -3.687 1.00 96.06 111 GLN A C 1
ATOM 865 O O . GLN A 1 111 ? 15.202 6.413 -4.494 1.00 96.06 111 GLN A O 1
ATOM 870 N N . LEU A 1 112 ? 13.450 5.170 -3.893 1.00 94.56 112 LEU A N 1
ATOM 871 C CA . LEU A 1 112 ? 13.429 4.413 -5.142 1.00 94.56 112 LEU A CA 1
ATOM 872 C C . LEU A 1 112 ? 12.993 5.292 -6.322 1.00 94.56 112 LEU A C 1
ATOM 874 O O . LEU A 1 112 ? 13.649 5.269 -7.359 1.00 94.56 112 LEU A O 1
ATOM 878 N N . SER A 1 113 ? 11.954 6.108 -6.144 1.00 94.12 113 SER A N 1
ATOM 879 C CA . SER A 1 113 ? 11.458 7.053 -7.147 1.00 94.12 113 SER A CA 1
ATOM 880 C C . SER A 1 113 ? 12.548 8.029 -7.589 1.00 94.12 113 SER A C 1
ATOM 882 O O . SER A 1 113 ? 12.694 8.285 -8.782 1.00 94.12 113 SER A O 1
ATOM 884 N N . GLU A 1 114 ? 13.346 8.546 -6.653 1.00 94.88 114 GLU A N 1
ATOM 885 C CA . GLU A 1 114 ? 14.482 9.425 -6.950 1.00 94.88 114 GLU A CA 1
ATOM 886 C C . GLU A 1 114 ? 15.557 8.704 -7.776 1.00 94.88 114 GLU A C 1
ATOM 888 O O . GLU A 1 114 ? 16.004 9.216 -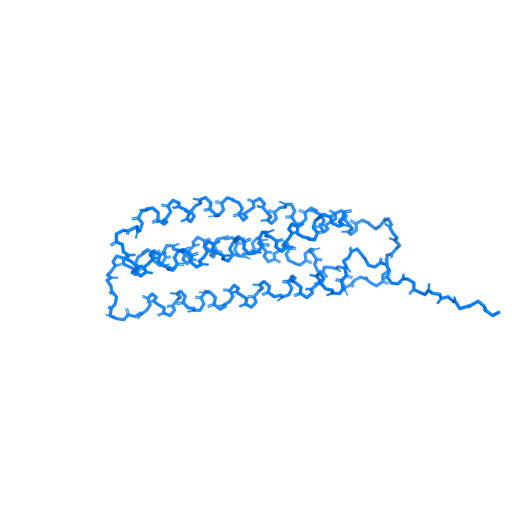8.807 1.00 94.88 114 GLU A O 1
ATOM 893 N N . ARG A 1 115 ? 15.926 7.476 -7.383 1.00 93.12 115 ARG A N 1
ATOM 894 C CA . ARG A 1 115 ? 16.900 6.639 -8.114 1.00 93.12 115 ARG A CA 1
ATOM 895 C C . ARG A 1 115 ? 16.423 6.262 -9.518 1.00 93.12 115 ARG A C 1
ATOM 897 O O . ARG A 1 115 ? 17.232 6.159 -10.439 1.00 93.12 115 ARG A O 1
ATOM 904 N N . CYS A 1 116 ? 15.119 6.070 -9.680 1.00 94.00 116 CYS A N 1
ATOM 905 C CA . CYS A 1 116 ? 14.482 5.667 -10.930 1.00 94.00 116 CYS A CA 1
ATOM 906 C C . CYS A 1 116 ? 13.976 6.851 -11.769 1.00 94.00 116 CYS A C 1
ATOM 908 O O . CYS A 1 116 ? 13.377 6.640 -12.817 1.00 94.00 116 CYS A O 1
ATOM 910 N N . SER A 1 117 ? 14.265 8.091 -11.364 1.00 94.38 117 SER A N 1
ATOM 911 C CA . SER A 1 117 ? 13.771 9.322 -12.006 1.00 94.38 117 SER A CA 1
ATOM 912 C C . SER A 1 117 ? 14.105 9.455 -13.497 1.00 94.38 117 SER A C 1
ATOM 914 O O . SER A 1 117 ? 13.361 10.086 -14.242 1.00 94.38 117 SER A O 1
ATOM 916 N N . ARG A 1 118 ? 15.196 8.830 -13.957 1.00 95.81 118 ARG A N 1
ATOM 917 C CA . ARG A 1 118 ? 15.606 8.807 -15.374 1.00 95.81 118 ARG A CA 1
ATOM 918 C C . ARG A 1 118 ? 14.817 7.826 -16.252 1.00 95.81 118 ARG A C 1
ATOM 920 O O . ARG A 1 118 ? 15.051 7.787 -17.455 1.00 95.81 118 ARG A O 1
ATOM 927 N N . PHE A 1 119 ? 13.938 7.022 -15.658 1.00 96.56 119 PHE A N 1
ATOM 928 C CA . PHE A 1 119 ? 13.156 5.975 -16.313 1.00 96.56 119 PHE A CA 1
ATOM 929 C C . PHE A 1 119 ? 11.665 6.329 -16.192 1.00 96.56 119 PHE A C 1
ATOM 931 O O . PHE A 1 119 ? 11.049 6.038 -15.165 1.00 96.56 119 PHE A O 1
ATOM 938 N N . PRO A 1 120 ? 11.076 7.030 -17.183 1.00 94.19 120 PRO A N 1
ATOM 939 C CA . PRO A 1 120 ? 9.758 7.649 -17.028 1.00 94.19 120 PRO A CA 1
ATOM 940 C C . PRO A 1 120 ? 8.628 6.660 -16.735 1.00 94.19 120 PRO A C 1
ATOM 942 O O . PRO A 1 120 ? 7.720 6.978 -15.966 1.00 94.19 120 PRO A O 1
ATOM 945 N N . LEU A 1 121 ? 8.678 5.462 -17.326 1.00 95.75 121 LEU A N 1
ATOM 946 C CA . LEU A 1 121 ? 7.655 4.448 -17.094 1.00 95.75 121 LEU A CA 1
ATOM 947 C C . LEU A 1 121 ? 7.760 3.911 -15.665 1.00 95.75 121 LEU A C 1
ATOM 949 O O . LEU A 1 121 ? 6.753 3.869 -14.957 1.00 95.75 121 LEU A O 1
ATOM 953 N N . ALA A 1 122 ? 8.965 3.554 -15.221 1.00 96.12 122 ALA A N 1
ATOM 954 C CA . ALA A 1 122 ? 9.183 3.121 -13.848 1.00 96.12 122 ALA A CA 1
ATOM 955 C C . ALA A 1 122 ? 8.828 4.205 -12.826 1.00 96.12 122 ALA A C 1
ATOM 957 O O . ALA A 1 122 ? 8.166 3.899 -11.838 1.00 96.12 122 ALA A O 1
ATOM 958 N N . LEU A 1 123 ? 9.187 5.466 -13.084 1.00 95.88 123 L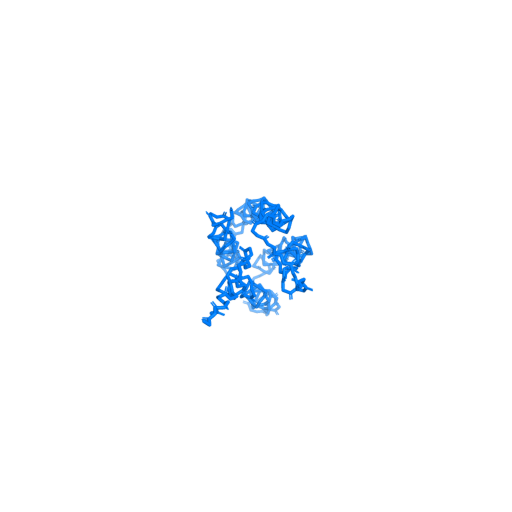EU A N 1
ATOM 959 C CA . LEU A 1 123 ? 8.817 6.597 -12.235 1.00 95.88 123 LEU A CA 1
ATOM 960 C C . LEU A 1 123 ? 7.296 6.679 -12.049 1.00 95.88 123 LEU A C 1
ATOM 9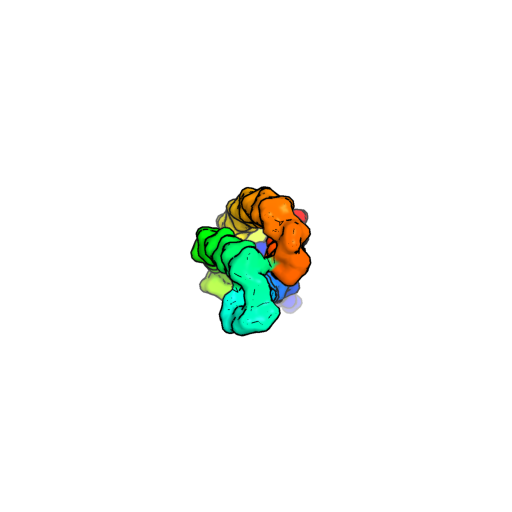62 O O . LEU A 1 123 ? 6.823 6.759 -10.916 1.00 95.88 123 LEU A O 1
ATOM 966 N N . GLY A 1 124 ? 6.529 6.594 -13.141 1.00 96.12 124 GLY A N 1
ATOM 967 C CA . GLY A 1 124 ? 5.066 6.590 -13.075 1.00 96.12 124 GLY A CA 1
ATOM 968 C C . GLY A 1 124 ? 4.515 5.420 -12.253 1.00 96.12 124 GLY A C 1
ATOM 969 O O . GLY A 1 124 ? 3.595 5.598 -11.456 1.00 96.12 124 GLY A O 1
ATOM 970 N N . LYS A 1 125 ? 5.112 4.230 -12.376 1.00 97.62 125 LYS A N 1
ATOM 971 C CA . LYS A 1 125 ? 4.728 3.048 -11.589 1.00 97.62 125 LYS A CA 1
ATOM 972 C C . LYS A 1 125 ? 5.067 3.173 -10.102 1.00 97.62 125 LYS A C 1
ATOM 974 O O . LYS A 1 125 ? 4.241 2.837 -9.257 1.00 97.62 125 LYS A O 1
ATOM 979 N N . THR A 1 126 ? 6.234 3.713 -9.758 1.00 96.69 126 THR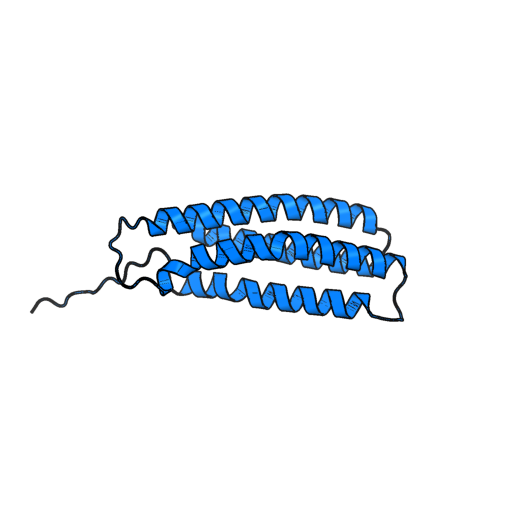 A N 1
ATOM 980 C CA . THR A 1 126 ? 6.591 3.991 -8.361 1.00 96.69 126 THR A CA 1
ATOM 981 C C . THR A 1 126 ? 5.682 5.070 -7.757 1.00 96.69 126 THR A C 1
ATOM 983 O O . THR A 1 126 ? 5.284 4.954 -6.601 1.00 96.69 126 THR A O 1
ATOM 986 N N . GLN A 1 127 ? 5.270 6.080 -8.532 1.00 96.25 127 GLN A N 1
ATOM 987 C CA . GLN A 1 127 ? 4.291 7.083 -8.089 1.00 96.25 127 GLN A CA 1
ATOM 988 C C . GLN A 1 127 ? 2.905 6.483 -7.823 1.00 96.25 127 GLN A C 1
ATOM 990 O O . GLN A 1 127 ? 2.270 6.840 -6.833 1.00 96.25 127 GLN A O 1
ATOM 995 N N . GLN A 1 128 ? 2.449 5.537 -8.649 1.00 96.50 128 GLN A N 1
ATOM 996 C CA . GLN A 1 128 ? 1.207 4.796 -8.391 1.00 96.50 128 GLN A CA 1
ATOM 997 C C . GLN A 1 128 ? 1.283 3.998 -7.082 1.00 96.50 128 GLN A C 1
ATOM 999 O O . GLN A 1 128 ? 0.336 4.009 -6.296 1.00 96.50 128 GLN A O 1
ATOM 1004 N N . ALA A 1 129 ? 2.425 3.365 -6.806 1.00 97.06 129 ALA A N 1
ATOM 1005 C CA . ALA A 1 129 ? 2.652 2.671 -5.542 1.00 97.06 129 ALA A CA 1
ATOM 1006 C C . ALA A 1 129 ? 2.643 3.628 -4.334 1.00 97.06 129 ALA A C 1
ATOM 1008 O O . ALA A 1 129 ? 2.002 3.341 -3.324 1.00 97.06 129 ALA A O 1
ATOM 1009 N N . LEU A 1 130 ? 3.270 4.803 -4.454 1.00 97.50 130 LEU A N 1
ATOM 1010 C CA . LEU A 1 130 ? 3.202 5.853 -3.429 1.00 97.50 130 LEU A CA 1
ATOM 1011 C C . LEU A 1 130 ? 1.762 6.323 -3.185 1.00 97.50 130 LEU A C 1
ATOM 1013 O O . LEU A 1 130 ? 1.346 6.462 -2.037 1.00 97.50 130 LEU A O 1
ATOM 1017 N N . GLN A 1 131 ? 0.975 6.506 -4.247 1.00 96.69 131 GLN A N 1
ATOM 1018 C CA . GLN A 1 131 ? -0.430 6.893 -4.131 1.00 96.69 131 GLN A CA 1
ATOM 1019 C C . GLN A 1 131 ? -1.269 5.825 -3.414 1.00 96.69 131 GLN A C 1
ATOM 1021 O O . GLN A 1 131 ? -2.155 6.169 -2.628 1.00 96.69 131 GLN A O 1
ATOM 1026 N N . PHE A 1 132 ? -0.995 4.539 -3.652 1.00 96.06 132 PHE A N 1
ATOM 1027 C CA . PHE A 1 132 ? -1.629 3.447 -2.913 1.00 96.06 132 PHE A CA 1
ATOM 1028 C C . PHE A 1 132 ? -1.313 3.521 -1.411 1.00 96.06 132 PHE A C 1
ATOM 1030 O O . PHE A 1 132 ? -2.231 3.425 -0.592 1.00 96.06 132 PHE A O 1
ATOM 1037 N N . ILE A 1 133 ? -0.050 3.757 -1.043 1.00 96.56 133 ILE A N 1
ATOM 1038 C CA . ILE A 1 133 ? 0.359 3.915 0.361 1.00 96.56 133 ILE A CA 1
ATOM 1039 C C . ILE A 1 133 ? -0.341 5.112 1.007 1.00 96.56 133 ILE A C 1
ATOM 1041 O O . ILE A 1 133 ? -0.899 4.982 2.098 1.00 96.56 133 ILE A O 1
ATOM 1045 N N . ASP A 1 134 ? -0.362 6.259 0.326 1.00 96.56 134 ASP A N 1
ATOM 1046 C CA . ASP A 1 134 ? -1.002 7.478 0.829 1.00 96.56 134 ASP A CA 1
ATOM 1047 C C . ASP A 1 134 ? -2.516 7.276 1.005 1.00 96.56 134 ASP A C 1
ATOM 1049 O O . ASP A 1 134 ? -3.092 7.649 2.028 1.00 96.56 134 ASP A O 1
ATOM 1053 N N . THR A 1 135 ? -3.166 6.610 0.047 1.00 95.12 135 THR A N 1
ATOM 1054 C CA . THR A 1 135 ? -4.597 6.275 0.119 1.00 95.12 135 THR A CA 1
ATOM 1055 C C . THR A 1 135 ? -4.892 5.346 1.294 1.00 95.12 135 THR A C 1
ATOM 1057 O O . THR A 1 135 ? -5.805 5.614 2.073 1.00 95.12 135 THR A O 1
ATOM 1060 N N . THR A 1 136 ? -4.094 4.291 1.463 1.00 94.38 136 THR A N 1
ATOM 1061 C CA . THR A 1 136 ? -4.257 3.313 2.548 1.00 94.38 136 THR A CA 1
ATOM 1062 C C . THR A 1 136 ? -4.059 3.970 3.913 1.00 94.38 136 THR A C 1
ATOM 1064 O O . THR A 1 136 ? -4.904 3.832 4.794 1.00 94.38 136 THR A O 1
ATOM 1067 N N . THR A 1 137 ? -3.007 4.776 4.062 1.00 95.62 137 THR A N 1
ATOM 1068 C CA . THR A 1 137 ? -2.722 5.535 5.290 1.00 95.62 137 THR A CA 1
ATOM 1069 C C . THR A 1 137 ? -3.885 6.464 5.648 1.00 95.62 137 THR A C 1
ATOM 1071 O O . THR A 1 137 ? -4.333 6.509 6.793 1.00 95.62 137 THR A O 1
ATOM 1074 N N . ASN A 1 138 ? -4.443 7.174 4.663 1.00 94.81 138 ASN A N 1
ATOM 1075 C CA . ASN A 1 138 ? -5.586 8.062 4.880 1.00 94.81 138 ASN A CA 1
ATOM 1076 C C . ASN A 1 138 ? -6.858 7.303 5.287 1.00 94.81 138 ASN A C 1
ATOM 1078 O O . ASN A 1 138 ? -7.592 7.766 6.165 1.00 94.81 138 ASN A O 1
ATOM 1082 N N . LEU A 1 139 ? -7.119 6.136 4.687 1.00 92.81 139 LEU A N 1
ATOM 1083 C CA . LEU A 1 139 ? -8.245 5.279 5.068 1.00 92.81 139 LEU A CA 1
ATOM 1084 C C . LEU A 1 139 ? -8.127 4.849 6.533 1.00 92.81 139 LEU A C 1
ATOM 1086 O O . LEU A 1 139 ? -9.073 5.059 7.298 1.00 92.81 139 LEU A O 1
ATOM 1090 N N . LEU A 1 140 ? -6.961 4.336 6.930 1.00 93.12 140 LEU A N 1
ATOM 1091 C CA . LEU A 1 140 ? -6.684 3.886 8.294 1.00 93.12 140 LEU A CA 1
ATOM 1092 C C . LEU A 1 140 ? -6.766 5.035 9.310 1.00 93.12 140 LEU A C 1
ATOM 1094 O O . LEU A 1 140 ? -7.444 4.908 10.329 1.00 93.12 140 LEU A O 1
ATOM 1098 N N . ASN A 1 141 ? -6.191 6.199 8.999 1.00 92.88 141 ASN A N 1
ATOM 1099 C CA . ASN A 1 141 ? -6.300 7.397 9.840 1.00 92.88 141 ASN A CA 1
ATOM 1100 C C . ASN A 1 141 ? -7.756 7.843 10.030 1.00 92.88 141 ASN A C 1
ATOM 1102 O O . ASN A 1 141 ? -8.151 8.233 11.128 1.00 92.88 141 ASN A O 1
ATOM 1106 N N . SER A 1 142 ? -8.586 7.748 8.983 1.00 91.19 142 SER A N 1
ATOM 1107 C CA . SER A 1 142 ? -10.009 8.099 9.085 1.00 91.19 142 SER A CA 1
ATOM 1108 C C . SER A 1 142 ? -10.772 7.195 10.057 1.00 91.19 142 SER A C 1
ATOM 1110 O O . SER A 1 142 ? -11.796 7.605 10.606 1.00 91.19 142 SER A O 1
ATOM 1112 N N . ILE A 1 143 ? -10.311 5.958 10.250 1.00 87.69 143 ILE A N 1
ATOM 1113 C CA . ILE A 1 143 ? -10.863 5.012 11.221 1.00 87.69 143 ILE A CA 1
ATOM 1114 C C . ILE A 1 143 ? -10.325 5.348 12.612 1.00 87.69 143 ILE A C 1
ATOM 1116 O O . ILE A 1 143 ? -11.116 5.541 13.529 1.00 87.69 143 ILE A O 1
ATOM 1120 N N . GLN A 1 144 ? -9.009 5.535 12.745 1.00 86.12 144 GLN A N 1
ATOM 1121 C CA . GLN A 1 144 ? -8.353 5.825 14.022 1.00 86.12 144 GLN A CA 1
ATOM 1122 C C . GLN A 1 144 ? -8.933 7.042 14.753 1.00 86.12 144 GLN A C 1
ATOM 1124 O O . GLN A 1 144 ? -9.095 6.991 15.963 1.00 86.12 144 GLN A O 1
ATOM 1129 N N . VAL A 1 145 ? -9.282 8.121 14.042 1.00 83.56 145 VAL A N 1
ATOM 1130 C CA . VAL A 1 145 ? -9.859 9.344 14.645 1.00 83.56 145 VAL A CA 1
ATOM 1131 C C . VAL A 1 145 ? -11.184 9.084 15.380 1.00 83.56 145 VAL A C 1
ATOM 1133 O O . VAL A 1 145 ? -11.574 9.870 16.241 1.00 83.56 145 VAL A O 1
ATOM 1136 N N . ARG A 1 146 ? -11.888 7.997 15.048 1.00 76.38 146 ARG A N 1
ATOM 1137 C CA . ARG A 1 146 ? -13.176 7.623 15.650 1.00 76.38 146 ARG A CA 1
ATOM 1138 C C . ARG A 1 146 ? -13.051 6.573 16.759 1.00 76.38 146 ARG A C 1
ATOM 1140 O O . ARG A 1 146 ? -14.046 6.318 17.435 1.00 76.38 146 ARG A O 1
ATOM 1147 N N . LEU A 1 147 ? -11.859 5.995 16.943 1.00 76.12 147 LEU A N 1
ATOM 1148 C CA . LEU A 1 147 ? -11.527 5.063 18.023 1.00 76.12 147 LEU A CA 1
ATOM 1149 C C . LEU A 1 147 ? -11.050 5.843 19.255 1.00 76.12 147 LEU A C 1
ATOM 1151 O O . LEU A 1 147 ? -11.788 5.844 20.263 1.00 76.12 147 LEU A O 1
#

Radius of gyration: 18.97 Å; chains: 1; bounding box: 60×22×52 Å

Secondary structure (DSSP, 8-state):
----------SS-HHHHHHHHHHHHHHHHHHHHHHHHHT-TTS-HHHHHHHHHHHHHHHHHHHHHHHHHHHHHGGGG-----TT-HHHHHHHHHHHHHHHHHHHHHHHHHHHHHHTTT-HHHHHHHHHHHHHHHHHHHHHHHHHTT-

Foldseek 3Di:
DDDPPPPPPQLDDPVLLVLLVVLVVLLVVLLVVLVVVLPDPPFDPLLNVLSVVLNVLSVVCVVVLVVLSCLLCVSVVDPDDDPPDPSNVSNLVSLVVLLVSLVVSLVVLVVSLVVSVVGVNSNVSSVSSNVSSVSSNVSSVVSNVSD